Protein AF-A0A4Y3IQD3-F1 (afdb_monomer_lite)

Foldseek 3Di:
DPPVVVLVVLVVLLVVLVVLVVCCVPPPCVVPVVSVCCNVVPSVVSNVVSVVCNVCVVVVVVVVVVPPDPPPDD

Organism: NCBI:txid1219078

pLDDT: mean 83.47, std 13.01, range [45.5, 95.88]

Sequence (74 aa):
MNGSTFRKIARWVHFLMAALIGTFIYSPWSENPMFSNVIFWLAVPLLTLSGLCMWKQGIIMKKLRGKALPTEQI

Structure (mmCIF, N/CA/C/O backbone):
data_AF-A0A4Y3IQD3-F1
#
_entry.id   AF-A0A4Y3IQD3-F1
#
loop_
_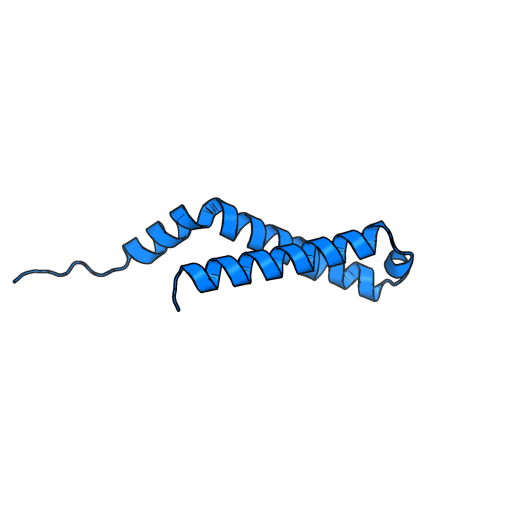atom_site.group_PDB
_atom_site.id
_atom_site.type_symbol
_atom_site.label_atom_id
_atom_site.label_alt_id
_atom_site.label_comp_id
_atom_site.label_asym_id
_atom_site.label_entity_id
_atom_site.label_seq_id
_atom_site.pdbx_PDB_ins_code
_atom_site.Cartn_x
_atom_site.Cartn_y
_atom_site.Cartn_z
_atom_site.occupancy
_atom_site.B_iso_or_equiv
_atom_site.auth_seq_id
_atom_site.auth_comp_id
_atom_site.auth_asym_id
_atom_site.auth_atom_id
_atom_site.pdbx_PDB_model_num
ATOM 1 N N . MET A 1 1 ? -3.738 -10.692 21.987 1.00 53.44 1 MET A N 1
ATOM 2 C CA . MET A 1 1 ? -2.639 -9.781 21.580 1.00 53.44 1 MET A CA 1
ATOM 3 C C . MET A 1 1 ? -2.944 -8.379 22.085 1.00 53.44 1 MET A C 1
ATOM 5 O O . MET A 1 1 ? -4.083 -7.947 21.960 1.00 53.44 1 MET A O 1
ATOM 9 N N . ASN A 1 2 ? -1.967 -7.676 22.661 1.00 71.88 2 ASN A N 1
ATOM 10 C CA . ASN A 1 2 ? -2.157 -6.298 23.119 1.00 71.88 2 ASN A CA 1
ATOM 11 C C . ASN A 1 2 ? -2.506 -5.398 21.909 1.00 71.88 2 ASN A C 1
ATOM 13 O O . ASN A 1 2 ? -1.840 -5.477 20.874 1.00 71.88 2 ASN A O 1
ATOM 17 N N . GLY A 1 3 ? -3.558 -4.573 21.996 1.00 72.50 3 GLY A N 1
ATOM 18 C CA . GLY A 1 3 ? -4.052 -3.769 20.861 1.00 72.50 3 GLY A CA 1
ATOM 19 C C . GLY A 1 3 ? -3.012 -2.788 20.300 1.00 72.50 3 GLY A C 1
ATOM 20 O O . GLY A 1 3 ? -3.063 -2.421 19.125 1.00 72.50 3 GLY A O 1
ATOM 21 N N . SER A 1 4 ? -2.024 -2.423 21.121 1.00 78.75 4 SER A N 1
ATOM 22 C CA . SER A 1 4 ? -0.847 -1.643 20.722 1.00 78.75 4 SER A CA 1
ATOM 23 C C . SER A 1 4 ? 0.069 -2.407 19.754 1.00 78.75 4 SER A C 1
ATOM 25 O O . SER A 1 4 ? 0.499 -1.857 18.740 1.00 78.75 4 SER A O 1
ATOM 27 N N . THR A 1 5 ? 0.311 -3.698 20.000 1.00 84.19 5 THR A N 1
ATOM 28 C CA . THR A 1 5 ? 1.174 -4.545 19.159 1.00 84.19 5 THR A CA 1
ATOM 29 C C . THR A 1 5 ? 0.582 -4.732 17.763 1.00 84.19 5 THR A C 1
ATOM 31 O O . THR A 1 5 ? 1.294 -4.592 16.772 1.00 84.19 5 THR A O 1
ATOM 34 N N . PHE A 1 6 ? -0.732 -4.957 17.664 1.00 82.62 6 PHE A N 1
ATOM 35 C CA . PHE A 1 6 ? -1.417 -5.121 16.376 1.00 82.62 6 PHE A CA 1
ATOM 36 C C . PHE A 1 6 ? -1.279 -3.882 15.475 1.00 82.62 6 PHE A C 1
ATOM 38 O O . PHE A 1 6 ? -0.977 -4.002 14.290 1.00 82.62 6 PHE A O 1
ATOM 45 N N . ARG A 1 7 ? -1.420 -2.678 16.046 1.00 84.50 7 ARG A N 1
ATOM 46 C CA . ARG A 1 7 ? -1.259 -1.409 15.313 1.00 84.50 7 ARG A CA 1
ATOM 47 C C . ARG A 1 7 ? 0.147 -1.219 14.763 1.00 84.50 7 ARG A C 1
ATOM 49 O O . ARG A 1 7 ? 0.302 -0.728 13.647 1.00 84.50 7 ARG A O 1
ATOM 56 N N . LYS A 1 8 ? 1.161 -1.598 15.547 1.00 89.69 8 LYS A N 1
ATOM 57 C CA . LYS A 1 8 ? 2.565 -1.529 15.125 1.00 89.69 8 LYS A CA 1
ATOM 58 C C . LYS A 1 8 ? 2.822 -2.469 13.949 1.00 89.69 8 LYS A C 1
ATOM 60 O O . LYS A 1 8 ? 3.398 -2.030 12.962 1.00 89.69 8 LYS A O 1
ATOM 65 N N . ILE A 1 9 ? 2.337 -3.709 14.025 1.00 90.12 9 ILE A N 1
ATOM 66 C CA . ILE A 1 9 ? 2.493 -4.700 12.950 1.00 90.12 9 ILE A CA 1
ATOM 67 C C . ILE A 1 9 ? 1.787 -4.229 11.675 1.00 90.12 9 ILE A C 1
ATOM 69 O O . ILE A 1 9 ? 2.419 -4.175 10.626 1.00 90.12 9 ILE A O 1
ATOM 73 N N . ALA A 1 10 ? 0.516 -3.820 11.763 1.00 89.12 10 ALA A N 1
ATOM 74 C CA . ALA A 1 10 ? -0.242 -3.351 10.601 1.00 89.12 10 ALA A CA 1
ATOM 75 C C . ALA A 1 10 ? 0.442 -2.165 9.898 1.00 89.12 10 ALA A C 1
ATOM 77 O O . ALA A 1 10 ? 0.539 -2.144 8.674 1.00 89.12 10 ALA A O 1
ATOM 78 N N . ARG A 1 11 ? 0.983 -1.215 10.673 1.00 91.62 11 ARG A N 1
ATOM 79 C CA . ARG A 1 11 ? 1.749 -0.081 10.143 1.00 91.62 11 ARG A CA 1
ATOM 80 C C . ARG A 1 11 ? 3.030 -0.526 9.438 1.00 91.62 11 ARG A C 1
ATOM 82 O O . ARG A 1 11 ? 3.309 -0.037 8.351 1.00 91.62 11 ARG A O 1
ATOM 89 N N . TRP A 1 12 ? 3.800 -1.429 10.042 1.00 95.19 12 TRP A N 1
ATOM 90 C CA . TRP A 1 12 ? 5.028 -1.944 9.430 1.00 95.19 12 TRP A CA 1
ATOM 91 C C . TRP A 1 12 ? 4.744 -2.700 8.133 1.00 95.19 12 TRP A C 1
ATOM 93 O O . TRP A 1 12 ? 5.409 -2.449 7.136 1.00 95.19 12 TRP A O 1
ATOM 103 N N . VAL A 1 13 ? 3.712 -3.548 8.111 1.00 92.31 13 VAL A N 1
ATOM 104 C CA . VAL A 1 13 ? 3.266 -4.228 6.885 1.00 92.31 13 VAL A CA 1
ATOM 105 C C . VAL A 1 13 ? 2.873 -3.212 5.810 1.00 92.31 13 VAL A C 1
ATOM 107 O O . VAL A 1 13 ? 3.300 -3.345 4.667 1.00 92.31 13 VAL A O 1
ATOM 110 N N . HIS A 1 14 ? 2.121 -2.169 6.171 1.00 93.62 14 HIS A N 1
ATOM 111 C CA . HIS A 1 14 ? 1.728 -1.116 5.235 1.00 93.62 14 HIS A CA 1
ATOM 112 C C . HIS A 1 14 ? 2.943 -0.373 4.660 1.00 93.62 14 HIS A C 1
ATOM 114 O O . HIS A 1 14 ? 3.033 -0.190 3.449 1.00 93.62 14 HIS A O 1
ATOM 120 N N . PHE A 1 15 ? 3.917 -0.004 5.498 1.00 95.88 15 PHE A N 1
ATOM 121 C CA . PHE A 1 15 ? 5.147 0.634 5.024 1.00 95.88 15 PHE A CA 1
ATOM 122 C C . PHE A 1 15 ? 5.987 -0.278 4.128 1.00 95.88 15 PHE A C 1
ATOM 124 O O . PHE A 1 15 ? 6.501 0.195 3.120 1.00 95.88 15 PHE A O 1
ATOM 131 N N . LEU A 1 16 ? 6.094 -1.571 4.443 1.00 94.81 16 LEU A N 1
ATOM 132 C CA . LEU A 1 16 ? 6.809 -2.528 3.594 1.00 94.81 16 LEU A CA 1
ATOM 133 C C . LEU A 1 16 ? 6.151 -2.658 2.215 1.00 94.81 16 LEU A C 1
ATOM 135 O O . LEU A 1 16 ? 6.844 -2.608 1.204 1.00 94.81 16 LEU A O 1
ATOM 139 N N . MET A 1 17 ? 4.820 -2.762 2.157 1.00 93.00 17 MET A N 1
ATOM 140 C CA . MET A 1 17 ? 4.100 -2.812 0.880 1.00 93.00 17 MET A CA 1
ATOM 141 C C . MET A 1 17 ? 4.241 -1.501 0.095 1.00 93.00 17 MET A C 1
ATOM 143 O O . MET A 1 17 ? 4.452 -1.534 -1.113 1.00 93.00 17 MET A O 1
ATOM 147 N N . ALA A 1 18 ? 4.190 -0.348 0.768 1.00 93.88 18 ALA A N 1
ATOM 148 C CA . ALA A 1 18 ? 4.386 0.948 0.121 1.00 93.88 18 ALA A CA 1
ATOM 149 C C . ALA A 1 18 ? 5.808 1.086 -0.442 1.00 93.88 18 ALA A C 1
ATOM 151 O O . ALA A 1 18 ? 5.980 1.570 -1.558 1.00 93.88 18 ALA A O 1
ATOM 152 N N . ALA A 1 19 ? 6.815 0.607 0.294 1.00 94.38 19 ALA A N 1
ATOM 153 C CA . ALA A 1 19 ? 8.195 0.572 -0.169 1.00 94.38 19 ALA A CA 1
ATOM 154 C C . ALA A 1 19 ? 8.356 -0.331 -1.401 1.00 94.38 19 ALA A C 1
ATOM 156 O O . ALA A 1 19 ? 8.988 0.096 -2.360 1.00 94.38 19 ALA A O 1
ATOM 157 N N . LEU A 1 20 ? 7.732 -1.518 -1.429 1.00 91.25 20 LEU A N 1
ATOM 158 C CA . LEU A 1 20 ? 7.753 -2.406 -2.602 1.00 91.25 20 LEU A CA 1
ATOM 159 C C . LEU A 1 20 ? 7.160 -1.740 -3.850 1.00 91.25 20 LEU A C 1
ATOM 161 O O . LEU A 1 20 ? 7.739 -1.841 -4.931 1.00 91.25 20 LEU A O 1
ATOM 165 N N . ILE A 1 21 ? 6.041 -1.025 -3.706 1.00 93.25 21 ILE A N 1
ATOM 166 C CA . ILE A 1 21 ? 5.447 -0.257 -4.811 1.00 93.25 21 ILE A CA 1
ATOM 167 C C . ILE A 1 21 ? 6.356 0.914 -5.209 1.00 93.25 21 ILE A C 1
ATOM 169 O O . ILE A 1 21 ? 6.533 1.177 -6.394 1.00 93.25 21 ILE A O 1
ATOM 173 N N . GLY A 1 22 ? 6.983 1.592 -4.246 1.00 93.56 22 GLY A N 1
ATOM 174 C CA . GLY A 1 22 ? 7.978 2.628 -4.525 1.00 93.56 22 GLY A CA 1
ATOM 175 C C . GLY A 1 22 ? 9.157 2.086 -5.335 1.00 93.56 22 GLY A C 1
ATOM 176 O O . GLY A 1 22 ? 9.531 2.675 -6.345 1.00 93.56 22 GLY A O 1
ATOM 177 N N . THR A 1 23 ? 9.692 0.922 -4.958 1.00 91.31 23 THR A N 1
ATOM 178 C CA . THR A 1 23 ? 10.717 0.222 -5.741 1.00 91.31 23 THR A CA 1
ATOM 179 C C . THR A 1 23 ? 10.206 -0.104 -7.137 1.00 91.31 23 THR A C 1
ATOM 181 O O . THR A 1 23 ? 10.920 0.141 -8.095 1.00 91.31 23 THR A O 1
ATOM 184 N N . PHE A 1 24 ? 8.975 -0.587 -7.287 1.00 90.81 24 PHE A N 1
ATOM 185 C CA . PHE A 1 24 ? 8.392 -0.840 -8.605 1.00 90.81 24 PHE A CA 1
ATOM 186 C C . PHE A 1 24 ? 8.330 0.404 -9.503 1.00 90.81 24 PHE A C 1
ATOM 188 O O . PHE A 1 24 ? 8.604 0.303 -10.693 1.00 90.81 24 PHE A O 1
ATOM 195 N N . ILE A 1 25 ? 8.001 1.569 -8.942 1.00 91.94 25 ILE A N 1
ATOM 196 C CA . ILE A 1 25 ? 7.875 2.823 -9.700 1.00 91.94 25 ILE A CA 1
ATOM 197 C C . ILE A 1 25 ? 9.247 3.408 -10.064 1.00 91.94 25 ILE A C 1
ATOM 199 O O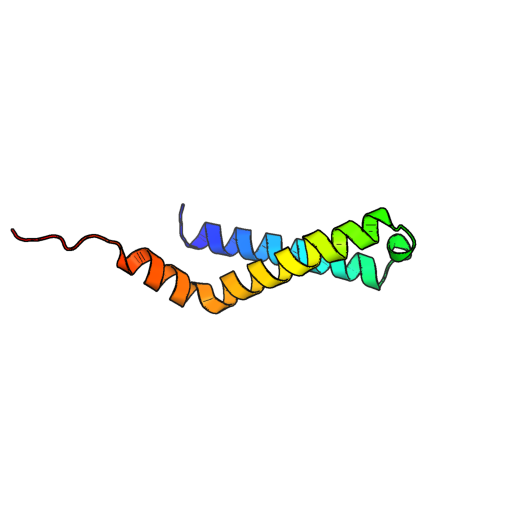 . ILE A 1 25 ? 9.414 3.932 -11.162 1.00 91.94 25 ILE A O 1
ATOM 203 N N . TYR A 1 26 ? 10.217 3.345 -9.148 1.00 91.50 26 TYR A N 1
ATOM 204 C CA . TYR A 1 26 ? 11.503 4.040 -9.294 1.00 91.50 26 TYR A CA 1
ATOM 205 C C . TYR A 1 26 ? 12.679 3.138 -9.705 1.00 91.50 26 TYR A C 1
ATOM 207 O O . TYR A 1 26 ? 13.771 3.647 -9.948 1.00 91.50 26 TYR A O 1
ATOM 215 N N . SER A 1 27 ? 12.492 1.819 -9.784 1.00 86.31 27 SER A N 1
ATOM 216 C CA . SER A 1 27 ? 13.522 0.847 -10.183 1.00 86.31 27 SER A CA 1
ATOM 217 C C . SER A 1 27 ? 13.207 0.249 -11.560 1.00 86.31 27 SER A C 1
ATOM 219 O O . SER A 1 27 ? 12.031 0.035 -11.860 1.00 86.31 27 SER A O 1
ATOM 221 N N . PRO A 1 28 ? 14.216 -0.159 -12.361 1.00 85.62 28 PRO A N 1
ATOM 222 C CA . PRO A 1 28 ? 14.012 -0.916 -13.609 1.00 85.62 28 PRO A CA 1
ATOM 223 C C . PRO A 1 28 ? 13.361 -2.301 -13.409 1.00 85.62 28 PRO A C 1
ATOM 225 O O . PRO A 1 28 ? 13.154 -3.051 -14.354 1.00 85.62 28 PRO A O 1
ATOM 228 N N . TRP A 1 29 ? 13.015 -2.674 -12.175 1.00 82.62 29 TRP A N 1
ATOM 229 C CA . TRP A 1 29 ? 12.344 -3.934 -11.852 1.00 82.62 29 TRP A CA 1
ATOM 230 C C . TRP A 1 29 ? 10.927 -4.044 -12.426 1.00 82.62 29 TRP A C 1
ATOM 232 O O . TRP A 1 29 ? 10.389 -5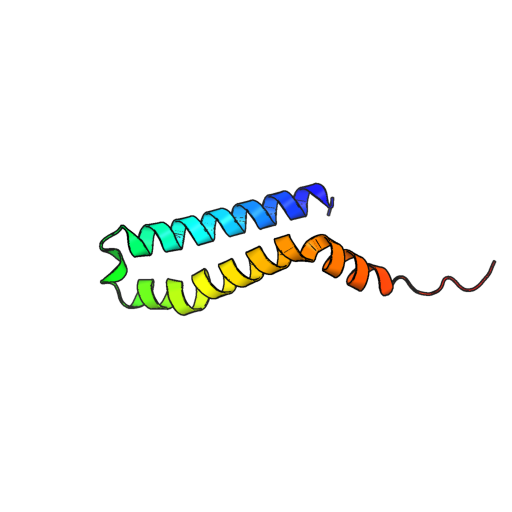.151 -12.483 1.00 82.62 29 TRP A O 1
ATOM 242 N N . SER A 1 30 ? 10.326 -2.937 -12.867 1.00 82.44 30 SER A N 1
ATOM 243 C CA . SER A 1 30 ? 9.041 -2.954 -13.574 1.00 82.44 30 SER A CA 1
ATOM 244 C C . SER A 1 30 ? 9.095 -3.714 -14.903 1.00 82.44 30 SER A C 1
ATOM 246 O O . SER A 1 30 ? 8.088 -4.283 -15.321 1.00 82.44 30 SER A O 1
ATOM 248 N N . GLU A 1 31 ? 10.275 -3.823 -15.516 1.00 87.25 31 GLU A N 1
ATOM 249 C CA . GLU A 1 31 ? 10.486 -4.591 -16.747 1.00 87.25 31 GLU A CA 1
ATOM 250 C C . GLU A 1 31 ? 10.338 -6.104 -16.530 1.00 87.25 31 GLU A C 1
ATOM 252 O O . GLU A 1 31 ? 10.112 -6.854 -17.480 1.00 87.25 31 GLU A O 1
ATOM 257 N N . ASN A 1 32 ? 10.420 -6.576 -15.280 1.00 91.19 32 ASN A N 1
ATOM 258 C CA . ASN A 1 32 ? 10.189 -7.976 -14.964 1.00 91.19 32 ASN A CA 1
ATOM 259 C C . ASN A 1 32 ? 8.672 -8.258 -14.851 1.00 91.19 32 ASN A C 1
ATOM 261 O O . ASN A 1 32 ? 8.016 -7.777 -13.917 1.00 91.19 32 ASN A O 1
ATOM 265 N N . PRO A 1 33 ? 8.095 -9.094 -15.737 1.00 90.62 33 PRO A N 1
ATOM 266 C CA . PRO A 1 33 ? 6.657 -9.365 -15.744 1.00 90.62 33 PRO A CA 1
ATOM 267 C C . PRO A 1 33 ? 6.184 -10.110 -14.488 1.00 90.62 33 PRO A C 1
ATOM 269 O O . PRO A 1 33 ? 5.060 -9.905 -14.029 1.00 90.62 33 PRO A O 1
ATOM 272 N N . MET A 1 34 ? 7.038 -10.940 -13.880 1.00 91.44 34 MET A N 1
ATOM 273 C CA . MET A 1 34 ? 6.714 -11.621 -12.626 1.00 91.44 34 MET A CA 1
ATOM 274 C C . MET A 1 34 ? 6.602 -10.617 -11.477 1.00 91.44 34 MET A C 1
ATOM 276 O O . MET A 1 34 ? 5.664 -10.688 -10.683 1.00 91.44 34 MET A O 1
ATOM 280 N N . PHE A 1 35 ? 7.518 -9.648 -11.417 1.00 89.00 35 PHE A N 1
ATOM 281 C CA . PHE A 1 35 ? 7.504 -8.610 -10.389 1.00 89.00 35 PHE A CA 1
ATOM 282 C C . PHE A 1 35 ? 6.301 -7.669 -10.549 1.00 89.00 35 PHE A C 1
ATOM 284 O O . PHE A 1 35 ? 5.598 -7.410 -9.572 1.00 89.00 35 PHE A O 1
ATOM 291 N N . SER A 1 36 ? 5.987 -7.259 -11.782 1.00 91.31 36 SER A N 1
ATOM 292 C CA . SER A 1 36 ? 4.766 -6.505 -12.104 1.00 91.31 36 SER A CA 1
ATOM 293 C C . SER A 1 36 ? 3.499 -7.209 -11.610 1.00 91.31 36 SER A C 1
ATOM 295 O O . SER A 1 36 ? 2.666 -6.601 -10.934 1.00 91.31 36 SER A O 1
ATOM 297 N N . ASN A 1 37 ? 3.376 -8.514 -11.868 1.00 93.88 37 ASN A N 1
ATOM 298 C CA . ASN A 1 37 ? 2.225 -9.292 -11.415 1.00 93.88 37 ASN A CA 1
ATOM 299 C C . ASN A 1 37 ? 2.124 -9.345 -9.887 1.00 93.88 37 ASN A C 1
ATOM 301 O O . ASN A 1 37 ? 1.030 -9.193 -9.345 1.00 93.88 37 ASN A O 1
ATOM 305 N N . VAL A 1 38 ? 3.245 -9.509 -9.179 1.00 93.56 38 VAL A N 1
ATOM 306 C CA . VAL A 1 38 ? 3.258 -9.470 -7.708 1.00 93.56 38 VAL A CA 1
ATOM 307 C C . VAL A 1 38 ? 2.792 -8.106 -7.200 1.00 93.56 38 VAL A C 1
ATOM 309 O O . VAL A 1 38 ? 1.987 -8.035 -6.271 1.00 93.56 38 VAL A O 1
ATOM 312 N N . ILE A 1 39 ? 3.238 -7.012 -7.812 1.00 93.88 39 ILE A N 1
ATOM 313 C CA . ILE A 1 39 ? 2.843 -5.674 -7.373 1.00 93.88 39 ILE A CA 1
ATOM 314 C C . ILE A 1 39 ? 1.343 -5.449 -7.572 1.00 93.88 39 ILE A C 1
ATOM 316 O O . ILE A 1 39 ? 0.661 -5.053 -6.626 1.00 93.88 39 ILE A O 1
ATOM 320 N N . PHE A 1 40 ? 0.804 -5.756 -8.751 1.00 92.38 40 PHE A N 1
ATOM 321 C CA . PHE A 1 40 ? -0.607 -5.505 -9.044 1.00 92.38 40 PHE A CA 1
ATOM 322 C C . PHE A 1 40 ? -1.562 -6.446 -8.308 1.00 92.38 40 PHE A C 1
ATOM 324 O O . PHE A 1 40 ? -2.580 -5.989 -7.790 1.00 92.38 40 PHE A O 1
ATOM 331 N N . TRP A 1 41 ? -1.238 -7.738 -8.222 1.00 94.25 41 TRP A N 1
ATOM 332 C CA . TRP A 1 41 ? -2.143 -8.739 -7.648 1.00 94.25 41 TRP A CA 1
ATOM 333 C C . TRP A 1 41 ? -1.953 -8.966 -6.147 1.00 94.25 41 TRP A C 1
ATOM 335 O O . TRP A 1 41 ? -2.871 -9.464 -5.499 1.00 94.25 41 TRP A O 1
ATOM 345 N N . LEU A 1 42 ? -0.801 -8.599 -5.574 1.00 92.56 42 LEU A N 1
ATOM 346 C CA . LEU A 1 42 ? -0.539 -8.741 -4.137 1.00 92.56 42 LEU A CA 1
ATOM 347 C C . LEU A 1 42 ? -0.282 -7.397 -3.463 1.00 92.56 42 LEU A C 1
ATOM 349 O O . LEU A 1 42 ? -1.022 -7.035 -2.548 1.00 92.56 42 LEU A O 1
ATOM 353 N N . ALA A 1 43 ? 0.743 -6.651 -3.881 1.00 92.19 43 ALA A N 1
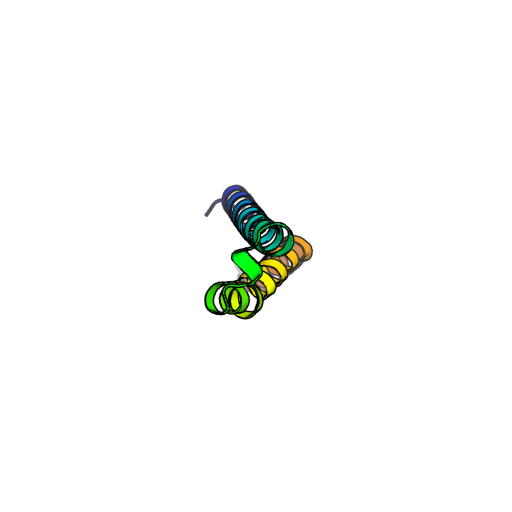ATOM 354 C CA . ALA A 1 43 ? 1.185 -5.479 -3.120 1.00 92.19 43 ALA A CA 1
ATOM 355 C C . ALA A 1 43 ? 0.118 -4.376 -3.079 1.00 92.19 43 ALA A C 1
ATOM 357 O O . ALA A 1 43 ? -0.197 -3.881 -1.998 1.00 92.19 43 ALA A O 1
ATOM 358 N N . VAL A 1 44 ? -0.484 -4.036 -4.222 1.00 94.19 44 VAL A N 1
ATOM 359 C CA . VAL A 1 44 ? -1.559 -3.039 -4.324 1.00 94.19 44 VAL A CA 1
ATOM 360 C C . VAL A 1 44 ? -2.771 -3.422 -3.460 1.00 94.19 44 VAL A C 1
ATOM 362 O O . VAL A 1 44 ? -3.096 -2.648 -2.557 1.00 94.19 44 VAL A O 1
ATOM 365 N N . PRO A 1 45 ? -3.420 -4.594 -3.625 1.00 94.56 45 PRO A N 1
ATOM 366 C CA . PRO A 1 45 ? -4.593 -4.932 -2.820 1.00 94.56 45 PRO A CA 1
ATOM 367 C C . PRO A 1 45 ? -4.272 -5.069 -1.329 1.00 94.56 45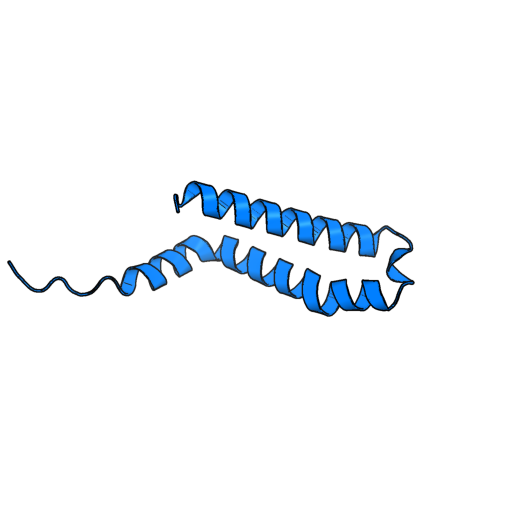 PRO A C 1
ATOM 369 O O . PRO A 1 45 ? -5.058 -4.608 -0.500 1.00 94.56 45 PRO A O 1
ATOM 372 N N . LEU A 1 46 ? -3.118 -5.632 -0.954 1.00 93.44 46 LEU A N 1
ATOM 373 C CA . LEU A 1 46 ? -2.713 -5.718 0.454 1.00 93.44 46 LEU A CA 1
ATOM 374 C C . LEU A 1 46 ? -2.426 -4.338 1.057 1.00 93.44 46 LEU A C 1
ATOM 376 O O . LEU A 1 46 ? -2.792 -4.080 2.210 1.00 93.44 46 LEU A O 1
ATOM 380 N N . LEU A 1 47 ? -1.816 -3.426 0.297 1.00 94.69 47 LEU A N 1
ATOM 381 C CA . LEU A 1 47 ? -1.592 -2.051 0.735 1.00 94.69 47 LEU A CA 1
ATOM 382 C C . LEU A 1 47 ? -2.924 -1.319 0.935 1.00 94.69 47 LEU A C 1
ATOM 384 O O . LEU A 1 47 ? -3.130 -0.687 1.974 1.00 94.69 47 LEU A O 1
ATOM 388 N N . THR A 1 48 ? -3.856 -1.455 -0.010 1.00 94.25 48 THR A N 1
ATOM 389 C CA . THR A 1 48 ? -5.193 -0.860 0.099 1.00 94.25 48 THR A CA 1
ATOM 390 C C . THR A 1 48 ? -5.955 -1.429 1.295 1.00 94.25 48 THR A C 1
ATOM 392 O O . THR A 1 48 ? -6.478 -0.665 2.107 1.00 94.25 48 THR A O 1
ATOM 395 N N . LEU A 1 49 ? -5.979 -2.755 1.465 1.00 92.06 49 LEU A N 1
ATOM 396 C CA . LEU A 1 49 ? -6.657 -3.410 2.586 1.00 92.06 49 LEU A CA 1
ATOM 397 C C . LEU A 1 49 ? -6.049 -3.016 3.934 1.00 92.06 49 LEU A C 1
ATOM 399 O O . LEU A 1 49 ? -6.791 -2.698 4.862 1.00 92.06 49 LEU A O 1
ATOM 403 N N . SER A 1 50 ? -4.719 -2.992 4.054 1.00 91.50 50 SER A N 1
ATOM 404 C CA . SER A 1 50 ? -4.042 -2.567 5.287 1.00 91.50 50 SER A CA 1
ATOM 405 C C . SER A 1 50 ? -4.311 -1.095 5.610 1.00 91.50 50 SER A C 1
ATOM 407 O O . SER A 1 50 ? -4.618 -0.776 6.761 1.00 91.50 50 SER A O 1
ATOM 409 N N . GLY A 1 51 ? -4.313 -0.217 4.602 1.00 90.88 51 GLY A N 1
ATOM 410 C CA . GLY A 1 51 ? -4.680 1.192 4.754 1.00 90.88 51 GLY A CA 1
ATOM 411 C C . GLY A 1 51 ? -6.128 1.369 5.218 1.00 90.88 51 GLY A C 1
ATOM 412 O O . GLY A 1 51 ? -6.386 2.078 6.194 1.00 90.88 51 GLY A O 1
ATOM 413 N N . LEU A 1 52 ? -7.074 0.658 4.596 1.00 91.44 52 LEU A N 1
ATOM 414 C CA . LEU A 1 52 ? -8.485 0.668 4.996 1.00 91.44 52 LEU A CA 1
ATOM 415 C C . LEU A 1 52 ? -8.686 0.118 6.413 1.00 91.44 52 LEU A C 1
ATOM 417 O O . LEU A 1 52 ? -9.426 0.711 7.201 1.00 91.44 52 LEU A O 1
ATOM 421 N N . CYS A 1 53 ? -8.003 -0.974 6.765 1.00 86.44 53 CYS A N 1
ATOM 422 C CA . CYS A 1 53 ? -8.038 -1.548 8.110 1.00 86.44 53 CYS A CA 1
ATOM 423 C C . CYS A 1 53 ? -7.523 -0.560 9.158 1.00 86.44 53 CYS A C 1
ATOM 425 O O . CYS A 1 53 ? -8.130 -0.434 10.220 1.00 86.44 53 CYS A O 1
ATOM 427 N N . MET A 1 54 ? -6.440 0.164 8.867 1.00 87.88 54 MET A N 1
ATOM 428 C CA . MET A 1 54 ? -5.895 1.187 9.762 1.00 87.88 54 MET A CA 1
ATOM 429 C C . MET A 1 54 ? -6.817 2.407 9.867 1.00 87.88 54 MET A C 1
ATOM 431 O O . MET A 1 54 ? -7.028 2.913 10.971 1.00 87.88 54 MET A O 1
ATOM 435 N N . TRP A 1 55 ? -7.424 2.842 8.758 1.00 87.19 55 TRP A N 1
ATOM 436 C CA . TRP A 1 55 ? -8.355 3.974 8.738 1.00 87.19 55 TRP A CA 1
ATOM 437 C C . TRP A 1 55 ? -9.650 3.673 9.500 1.00 87.19 55 TRP A C 1
ATOM 439 O O . TRP A 1 55 ? -10.106 4.469 10.322 1.00 87.19 55 TRP A O 1
ATOM 449 N N . LYS A 1 56 ? -10.239 2.496 9.277 1.00 86.06 56 LYS A N 1
ATOM 450 C CA . LYS A 1 56 ? -11.503 2.079 9.902 1.00 86.06 56 LYS A CA 1
ATOM 451 C C . LYS A 1 56 ? -11.296 1.227 11.152 1.00 86.06 56 LYS A C 1
ATOM 453 O O . LYS A 1 56 ? -12.267 0.668 11.657 1.00 86.06 56 LYS A O 1
ATOM 458 N N . GLN A 1 57 ? -10.082 1.161 11.703 1.00 78.50 57 GLN A N 1
ATOM 459 C CA . GLN A 1 57 ? -9.752 0.275 12.822 1.00 78.50 57 GLN A CA 1
ATOM 460 C C . GLN A 1 57 ? -10.709 0.443 14.010 1.00 78.50 57 GLN A C 1
ATOM 462 O O . GLN A 1 57 ? -11.160 -0.547 14.579 1.00 78.50 57 GLN A O 1
ATOM 467 N N . GLY A 1 58 ? -11.060 1.684 14.367 1.00 79.19 58 GLY A N 1
ATOM 468 C CA . GLY A 1 58 ? -11.997 1.961 15.462 1.00 79.19 58 GLY A CA 1
ATOM 469 C C . GLY A 1 58 ? -13.412 1.430 15.197 1.00 79.19 58 GLY A C 1
ATOM 470 O O . GLY A 1 58 ? -14.046 0.885 16.098 1.00 79.19 58 GLY A O 1
ATOM 471 N N . ILE A 1 59 ? -13.883 1.513 13.950 1.00 81.00 59 ILE A N 1
ATOM 472 C CA . ILE A 1 59 ? -15.194 0.997 13.529 1.00 81.00 59 ILE A CA 1
ATOM 473 C C . ILE A 1 59 ? -15.172 -0.534 13.472 1.00 81.00 59 ILE A C 1
ATOM 475 O O . ILE A 1 59 ? -16.096 -1.177 13.966 1.00 81.00 59 ILE A O 1
ATOM 479 N N . ILE A 1 60 ? -14.100 -1.123 12.937 1.00 75.44 60 ILE A N 1
ATOM 480 C CA . ILE A 1 60 ? -13.898 -2.577 12.879 1.00 75.44 60 ILE A CA 1
ATOM 481 C C . ILE A 1 60 ? -13.851 -3.152 14.298 1.00 75.44 60 ILE A C 1
ATOM 483 O O . ILE A 1 60 ? -14.585 -4.087 14.602 1.00 75.44 60 ILE A O 1
ATOM 487 N N . MET A 1 61 ? -13.074 -2.552 15.204 1.00 72.44 61 MET A N 1
ATOM 488 C CA . MET A 1 61 ? -13.001 -2.981 16.604 1.00 72.44 61 MET A CA 1
ATOM 489 C C . MET A 1 61 ? -14.342 -2.833 17.330 1.00 72.44 61 MET A C 1
ATOM 491 O O . MET A 1 61 ? -14.694 -3.706 18.120 1.00 72.44 61 MET A O 1
ATOM 495 N N . LYS A 1 62 ? -15.120 -1.780 17.045 1.00 74.06 62 LYS A N 1
ATOM 496 C CA . LYS A 1 62 ? -16.471 -1.606 17.602 1.00 74.06 62 LYS A CA 1
ATOM 497 C C . LYS A 1 62 ? -17.443 -2.670 17.078 1.00 74.06 62 LYS A C 1
ATOM 499 O O . LYS A 1 62 ? -18.189 -3.243 17.864 1.00 74.06 62 LYS A O 1
ATOM 504 N N . LYS A 1 63 ? -17.395 -2.988 15.780 1.00 75.00 63 LYS A N 1
ATOM 505 C CA . LYS A 1 63 ? -18.238 -4.020 15.150 1.00 75.00 63 LYS A CA 1
ATOM 506 C C . LYS A 1 63 ? -17.869 -5.436 15.613 1.00 75.00 63 LYS A C 1
ATOM 508 O O . LYS A 1 63 ? -18.756 -6.262 15.786 1.00 75.00 63 LYS A O 1
ATOM 513 N N . LEU A 1 64 ? -16.585 -5.695 15.870 1.00 68.81 64 LEU A N 1
ATOM 514 C CA . LEU A 1 64 ? -16.103 -6.955 16.447 1.00 68.81 64 LEU A CA 1
ATOM 515 C C . LEU A 1 64 ? -16.441 -7.080 17.943 1.00 68.81 64 LEU A C 1
ATOM 517 O O . LEU A 1 64 ? -16.773 -8.170 18.396 1.00 68.81 64 LEU A O 1
ATOM 521 N N . ARG A 1 65 ? -16.425 -5.974 18.705 1.00 67.81 65 ARG A N 1
ATOM 522 C CA . ARG A 1 65 ? -16.879 -5.941 20.111 1.00 67.81 65 ARG A CA 1
ATOM 523 C C . ARG A 1 65 ? -18.396 -6.048 20.274 1.00 67.81 65 ARG A C 1
ATOM 525 O O . ARG A 1 65 ? -18.840 -6.527 21.308 1.00 67.81 65 ARG A O 1
ATOM 532 N N . GLY A 1 66 ? -19.182 -5.670 19.266 1.00 59.12 66 GLY A N 1
ATOM 533 C CA . GLY A 1 66 ? -20.646 -5.813 19.253 1.00 59.12 66 GLY A CA 1
ATOM 534 C C . GLY A 1 66 ? -21.164 -7.259 19.215 1.00 59.12 66 GLY A C 1
ATOM 535 O O . GLY A 1 66 ? -22.366 -7.460 19.102 1.00 59.12 66 GLY A O 1
ATOM 536 N N . LYS A 1 67 ? -20.273 -8.257 19.293 1.00 53.97 67 LYS A N 1
ATOM 537 C CA . LYS A 1 67 ? -20.595 -9.676 19.511 1.00 53.97 67 LYS A CA 1
ATOM 538 C C . LYS A 1 67 ? -20.080 -10.212 20.857 1.00 53.97 67 LYS A C 1
ATOM 540 O O . LYS A 1 67 ? -19.989 -11.423 21.028 1.00 53.97 67 LYS A O 1
ATOM 545 N N . ALA A 1 68 ? -19.723 -9.350 21.813 1.00 53.81 68 ALA A N 1
ATOM 546 C CA . ALA A 1 68 ? -19.723 -9.779 23.208 1.00 53.81 68 ALA A CA 1
ATOM 547 C C . ALA A 1 68 ? -21.193 -9.995 23.587 1.00 53.81 68 ALA A C 1
ATOM 549 O O . ALA A 1 68 ? -21.983 -9.054 23.551 1.00 53.81 68 ALA A O 1
ATOM 550 N N . LEU A 1 69 ? -21.541 -11.265 23.788 1.00 60.78 69 LEU A N 1
ATOM 551 C CA . LEU A 1 69 ? -22.870 -11.766 24.116 1.00 60.78 69 LEU A CA 1
ATOM 552 C C . LEU A 1 69 ? -23.562 -10.871 25.159 1.00 60.78 69 LEU A C 1
ATOM 554 O O . LEU A 1 69 ? -22.876 -10.362 26.049 1.00 60.78 69 LEU A O 1
ATOM 558 N N . PRO A 1 70 ? -24.893 -10.688 25.086 1.00 50.25 70 PRO A N 1
ATOM 559 C CA . PRO A 1 70 ? -25.633 -10.164 26.221 1.00 50.25 70 PRO A CA 1
ATOM 560 C C . PRO A 1 70 ? -25.349 -11.090 27.403 1.00 50.25 70 PRO A C 1
ATOM 562 O O . PRO A 1 70 ? -25.757 -12.250 27.403 1.00 50.25 70 PRO A O 1
ATOM 565 N N . THR A 1 71 ? -24.599 -10.597 28.385 1.00 58.84 71 THR A N 1
ATOM 566 C CA . THR A 1 71 ? -24.607 -11.192 29.714 1.00 58.84 71 THR A CA 1
ATOM 567 C C . THR A 1 71 ? -25.991 -10.898 30.272 1.00 58.84 71 THR A C 1
ATOM 569 O O . THR A 1 71 ? -26.246 -9.834 30.832 1.00 58.84 71 THR A O 1
ATOM 572 N N . GLU A 1 72 ? -26.919 -11.806 29.987 1.00 61.88 72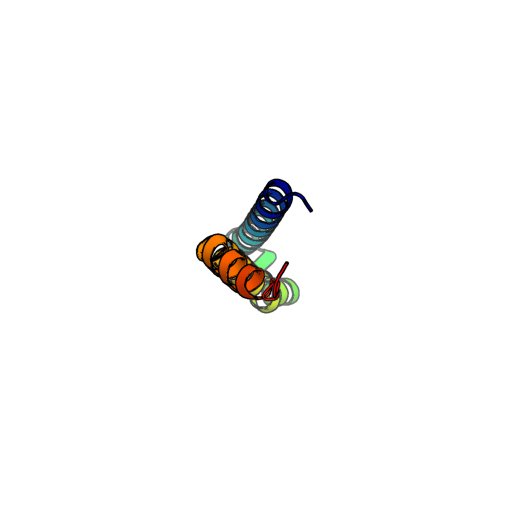 GLU A N 1
ATOM 573 C CA . GLU A 1 72 ? -28.141 -11.960 30.753 1.00 61.88 72 GLU A CA 1
ATOM 574 C C . GLU A 1 72 ? -27.726 -12.164 32.218 1.00 61.88 72 GLU A C 1
ATOM 576 O O . GLU A 1 72 ? -26.956 -13.073 32.509 1.00 61.88 72 GLU A O 1
ATOM 581 N N . GLN A 1 73 ? -28.202 -11.260 33.078 1.00 59.88 73 GLN A N 1
ATOM 582 C CA . GLN A 1 73 ? -28.672 -11.519 34.444 1.00 59.88 73 GLN A CA 1
ATOM 583 C C . GLN A 1 73 ? -27.713 -12.282 35.382 1.00 59.88 73 GLN A C 1
ATOM 585 O O . GLN A 1 73 ? -27.548 -13.491 35.253 1.00 59.88 73 GLN A O 1
ATOM 590 N N . ILE A 1 74 ? -27.160 -11.573 36.375 1.00 45.50 74 ILE A N 1
ATOM 591 C CA . ILE A 1 74 ? -27.247 -11.826 37.837 1.00 45.50 74 ILE A CA 1
ATOM 592 C C . ILE A 1 74 ? -26.686 -10.588 38.546 1.00 45.50 74 ILE A C 1
ATOM 594 O O . ILE A 1 74 ? -25.569 -10.153 38.181 1.00 45.50 74 ILE A O 1
#

Radius of gyration: 17.89 Å; chains: 1; bounding box: 43×16×55 Å

Secondary structure (DSSP, 8-state):
--HHHHHHHHHHHHHHHHHHHHHHHHSGGGG-HHHHHHIIIIIHHHHHHHHHHHHTHHHHHHHHHTTS------